Protein AF-A0A800LTX5-F1 (afdb_monomer_lite)

Secondary structure (DSSP, 8-state):
-B-SSSS-HHHHHHHHHHHHHH--S---EEEEBS--TT--TTEEEEPPPP----TTS---SGGGGGGG-S-STT--S---

Foldseek 3Di:
DDEDDPDDLVVVQVVVVVCVVPPPDDDQAEDAYPDCPPHDPSYHYDHQADDPDPPVDPCPVPSVCSCPPPDDPVDDDDDD

Structure (mmCIF, N/CA/C/O backbone):
data_AF-A0A800LTX5-F1
#
_entry.id   AF-A0A800LTX5-F1
#
loop_
_atom_site.group_PDB
_atom_site.id
_atom_site.type_symbol
_atom_site.label_atom_id
_atom_site.label_alt_id
_atom_site.label_comp_id
_atom_site.label_asym_id
_atom_site.label_entity_id
_atom_site.label_seq_id
_atom_site.pdbx_PDB_ins_code
_atom_site.Cartn_x
_atom_site.Cartn_y
_atom_site.Cartn_z
_atom_site.occupancy
_atom_site.B_iso_or_equiv
_atom_site.auth_seq_id
_atom_site.auth_comp_id
_atom_site.auth_asym_id
_atom_site.auth_atom_id
_atom_site.pdbx_PDB_model_num
ATOM 1 N N . MET A 1 1 ? -1.542 -0.744 -4.039 1.00 92.00 1 MET A N 1
ATOM 2 C CA . MET A 1 1 ? -0.265 -0.898 -4.775 1.00 92.00 1 MET A CA 1
ATOM 3 C C . MET A 1 1 ? 0.399 0.464 -4.888 1.00 92.00 1 MET A C 1
ATOM 5 O O . MET A 1 1 ? -0.301 1.416 -5.219 1.00 92.00 1 MET A O 1
ATOM 9 N N . LYS A 1 2 ? 1.707 0.545 -4.641 1.00 94.19 2 LYS A N 1
ATOM 10 C CA . LYS A 1 2 ? 2.572 1.709 -4.911 1.00 94.19 2 LYS A CA 1
ATOM 11 C C . LYS A 1 2 ? 3.633 1.258 -5.913 1.00 94.19 2 LYS A C 1
ATOM 13 O O . LYS A 1 2 ? 4.138 0.158 -5.775 1.00 94.19 2 LYS A O 1
ATOM 18 N N . TRP A 1 3 ? 3.980 2.064 -6.910 1.00 92.50 3 TRP A N 1
ATOM 19 C CA . TRP A 1 3 ? 5.189 1.816 -7.702 1.00 92.50 3 TRP A CA 1
ATOM 20 C C . TRP A 1 3 ? 5.746 3.101 -8.290 1.00 92.50 3 TRP A C 1
ATOM 22 O O . TRP A 1 3 ? 5.000 4.052 -8.541 1.00 92.50 3 TRP A O 1
ATOM 32 N N . GLY A 1 4 ? 7.052 3.109 -8.542 1.00 91.94 4 GLY A N 1
ATOM 33 C CA . GLY A 1 4 ? 7.760 4.288 -9.010 1.00 91.94 4 GLY A CA 1
ATOM 34 C C . GLY A 1 4 ? 7.648 5.453 -8.025 1.00 91.94 4 GLY A C 1
ATOM 35 O O . GLY A 1 4 ? 7.524 5.271 -6.814 1.00 91.94 4 GLY A O 1
ATOM 36 N N . THR A 1 5 ? 7.694 6.671 -8.561 1.00 93.25 5 THR A N 1
ATOM 37 C CA . THR A 1 5 ? 7.818 7.907 -7.771 1.00 93.25 5 THR A CA 1
ATOM 38 C C . THR A 1 5 ? 6.599 8.824 -7.849 1.00 93.25 5 THR A C 1
ATOM 40 O O . THR A 1 5 ? 6.576 9.854 -7.183 1.00 93.25 5 THR A O 1
ATOM 43 N N . LEU A 1 6 ? 5.575 8.465 -8.635 1.00 93.06 6 LEU A N 1
ATOM 44 C CA . LEU A 1 6 ? 4.386 9.305 -8.820 1.00 93.06 6 LEU A CA 1
ATOM 45 C C . LEU A 1 6 ? 3.601 9.501 -7.513 1.00 93.06 6 LEU A C 1
ATOM 47 O O . LEU A 1 6 ? 3.054 10.576 -7.276 1.00 93.06 6 LEU A O 1
ATOM 51 N N . TYR A 1 7 ? 3.569 8.473 -6.661 1.00 94.12 7 TYR A N 1
ATOM 52 C CA . TYR A 1 7 ? 2.904 8.499 -5.361 1.00 94.12 7 TYR A CA 1
ATOM 53 C C . TYR A 1 7 ? 3.896 8.124 -4.258 1.00 94.12 7 TYR A C 1
ATOM 55 O O . TYR A 1 7 ? 4.503 7.052 -4.294 1.00 94.12 7 TYR A O 1
ATOM 63 N N . SER A 1 8 ? 4.051 9.005 -3.267 1.00 96.56 8 SER A N 1
ATOM 64 C CA . SER A 1 8 ? 4.907 8.766 -2.101 1.00 96.56 8 SER A CA 1
ATOM 65 C C . SER A 1 8 ? 4.283 7.765 -1.120 1.00 96.56 8 SER A C 1
ATOM 67 O O . SER A 1 8 ? 3.082 7.477 -1.174 1.00 96.56 8 SER A O 1
ATOM 69 N N . ALA A 1 9 ? 5.090 7.267 -0.176 1.00 98.00 9 ALA A N 1
ATOM 70 C CA . ALA A 1 9 ? 4.630 6.380 0.896 1.00 98.00 9 ALA A CA 1
ATOM 71 C C . ALA A 1 9 ? 3.492 6.988 1.744 1.00 98.00 9 ALA A C 1
ATOM 73 O O . ALA A 1 9 ? 2.611 6.261 2.204 1.00 98.00 9 ALA A O 1
ATOM 74 N N . ASP A 1 10 ? 3.429 8.319 1.864 1.00 98.12 10 ASP A N 1
ATOM 75 C CA . ASP A 1 10 ? 2.379 9.013 2.618 1.00 98.12 10 ASP A CA 1
ATOM 76 C C . ASP A 1 10 ? 0.964 8.685 2.136 1.00 98.12 10 ASP A C 1
ATOM 78 O O . ASP A 1 10 ? 0.025 8.713 2.927 1.00 98.12 10 ASP A O 1
ATOM 82 N N . TYR A 1 11 ? 0.778 8.391 0.846 1.00 98.06 11 TYR A N 1
ATOM 83 C CA . TYR A 1 11 ? -0.534 8.011 0.318 1.00 98.06 11 TYR A CA 1
ATOM 84 C C . TYR A 1 11 ? -1.000 6.674 0.897 1.00 98.06 11 TYR A C 1
ATOM 86 O O . TYR A 1 11 ? -2.156 6.544 1.298 1.00 98.06 11 TYR A O 1
ATOM 94 N N . VAL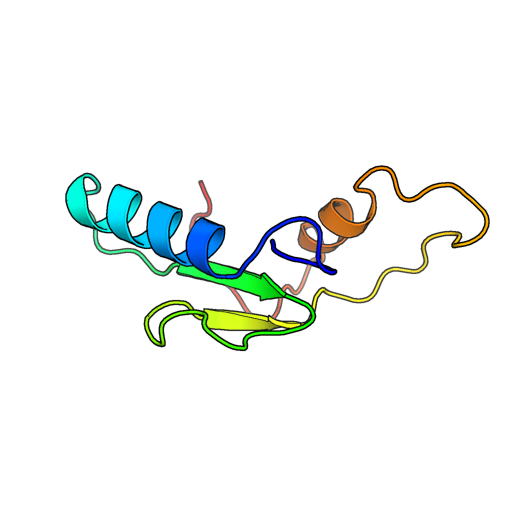 A 1 12 ? -0.085 5.707 0.990 1.00 98.06 12 VAL A N 1
ATOM 95 C CA . VAL A 1 12 ? -0.345 4.384 1.570 1.00 98.06 12 VAL A CA 1
ATOM 96 C C . VAL A 1 12 ? -0.624 4.524 3.069 1.00 98.06 12 VAL A C 1
ATOM 98 O O . VAL A 1 12 ? -1.638 4.032 3.561 1.00 98.06 12 VAL A O 1
ATOM 101 N N . ASN A 1 13 ? 0.204 5.299 3.771 1.00 98.50 13 ASN A N 1
ATOM 102 C CA . ASN A 1 13 ? 0.060 5.537 5.208 1.00 98.50 13 ASN A CA 1
ATOM 103 C C . ASN A 1 13 ? -1.254 6.261 5.552 1.00 98.50 13 ASN A C 1
ATOM 105 O O . ASN A 1 13 ? -1.937 5.905 6.513 1.00 98.50 13 ASN A O 1
ATOM 109 N N . ARG A 1 14 ? -1.648 7.267 4.757 1.00 98.38 14 ARG A N 1
ATOM 110 C CA . ARG A 1 14 ? -2.924 7.979 4.938 1.00 98.38 14 ARG A CA 1
ATOM 111 C C . ARG A 1 14 ? -4.115 7.056 4.723 1.00 98.38 14 ARG A C 1
ATOM 113 O O . ARG A 1 14 ? -5.064 7.143 5.500 1.00 98.38 14 ARG A O 1
ATOM 120 N N . LEU A 1 15 ? -4.061 6.183 3.714 1.00 97.81 15 LEU A N 1
ATOM 121 C CA . LEU A 1 15 ? -5.112 5.200 3.460 1.00 97.81 15 LEU A CA 1
ATOM 122 C C . LEU A 1 15 ? -5.271 4.250 4.651 1.00 97.81 15 LEU A C 1
ATOM 124 O O . LEU A 1 15 ? -6.382 4.114 5.158 1.00 97.81 15 LEU A O 1
ATOM 128 N N . TYR A 1 16 ? -4.173 3.674 5.149 1.00 98.12 1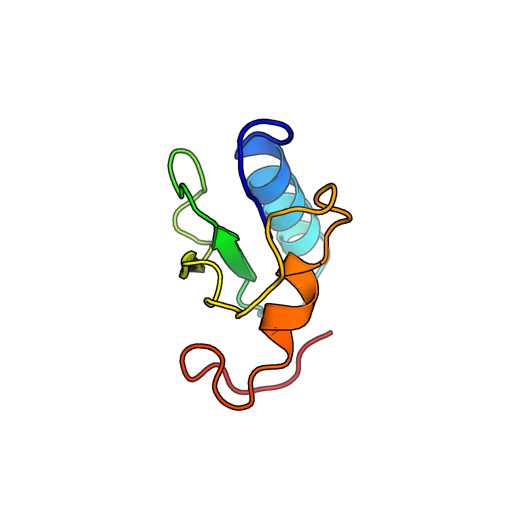6 TYR A N 1
ATOM 129 C CA . TYR A 1 16 ? -4.202 2.836 6.350 1.00 98.12 16 TYR A CA 1
ATOM 130 C C . TYR A 1 16 ? -4.815 3.569 7.540 1.00 98.12 16 TYR A C 1
ATOM 132 O O . TYR A 1 16 ? -5.746 3.068 8.162 1.00 98.12 16 TYR A O 1
ATOM 140 N N . ALA A 1 17 ? -4.365 4.796 7.811 1.00 98.25 17 ALA A N 1
ATOM 141 C CA . ALA A 1 17 ? -4.879 5.575 8.927 1.00 98.25 17 ALA A CA 1
ATOM 142 C C . ALA A 1 17 ? -6.380 5.893 8.773 1.00 98.25 17 ALA A C 1
ATOM 144 O O . ALA A 1 17 ? -7.104 5.944 9.764 1.00 98.25 17 ALA A O 1
ATOM 145 N N . MET A 1 18 ? -6.872 6.121 7.549 1.00 98.06 18 MET A N 1
ATOM 146 C CA . MET A 1 18 ? -8.303 6.319 7.284 1.00 98.06 18 MET A CA 1
A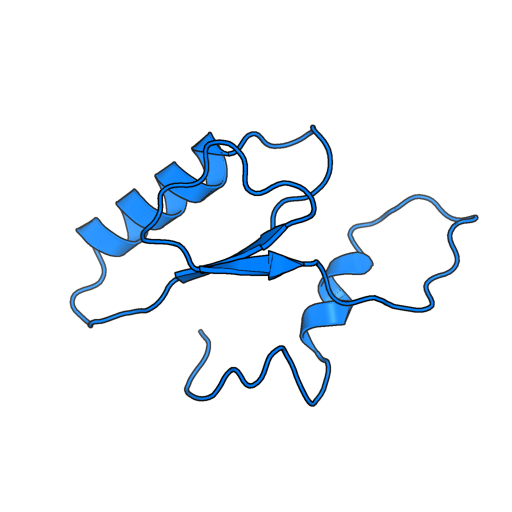TOM 147 C C . MET A 1 18 ? -9.114 5.046 7.520 1.00 98.06 18 MET A C 1
ATOM 149 O O . MET A 1 18 ? -10.154 5.137 8.169 1.00 98.06 18 MET A O 1
ATOM 153 N N . VAL A 1 19 ? -8.641 3.894 7.037 1.00 97.31 19 VAL A N 1
ATOM 154 C CA . VAL A 1 19 ? -9.302 2.596 7.243 1.00 97.31 19 VAL A CA 1
ATOM 155 C C . VAL A 1 19 ? -9.306 2.239 8.726 1.00 97.31 19 VAL A C 1
ATOM 157 O O . VAL A 1 19 ? -10.372 2.012 9.280 1.00 97.31 19 VAL A O 1
ATOM 160 N N . SER A 1 20 ? -8.156 2.321 9.397 1.00 96.88 20 SER A N 1
ATOM 161 C CA . SER A 1 20 ? -8.012 2.049 10.833 1.00 96.88 20 SER A CA 1
ATOM 162 C C . SER A 1 20 ? -8.960 2.878 11.703 1.00 96.88 20 SER A C 1
ATOM 164 O O . SER A 1 20 ? -9.530 2.368 12.660 1.00 96.88 20 SER A O 1
ATOM 166 N N . ARG A 1 21 ? -9.194 4.151 11.353 1.00 97.88 21 ARG A N 1
ATOM 167 C CA . ARG A 1 21 ? -10.116 5.015 12.109 1.00 97.88 21 ARG A CA 1
ATOM 168 C C . ARG A 1 21 ? -11.599 4.685 11.927 1.00 97.88 21 ARG A C 1
ATOM 170 O O . ARG A 1 21 ? -12.388 5.102 12.770 1.00 97.88 21 ARG A O 1
ATOM 177 N N . HIS A 1 22 ? -11.993 4.044 10.827 1.00 97.81 22 HIS A N 1
ATOM 178 C CA . HIS A 1 22 ? -13.409 3.928 10.444 1.00 97.81 22 HIS A CA 1
ATOM 179 C C . HIS A 1 22 ? -13.892 2.492 10.233 1.00 97.81 22 HIS A C 1
ATOM 181 O O . HIS A 1 22 ? -15.099 2.268 10.174 1.00 97.81 22 HIS A O 1
ATOM 187 N N . LEU A 1 23 ? -12.988 1.523 10.116 1.00 96.50 23 LEU A N 1
ATOM 188 C CA . LEU A 1 23 ? -13.331 0.113 10.051 1.00 96.50 23 LEU A CA 1
ATOM 189 C C . LEU A 1 23 ? -13.395 -0.447 11.473 1.00 96.50 23 LEU A C 1
ATOM 191 O O . LEU A 1 23 ? -12.427 -0.370 12.219 1.00 96.50 23 LEU A O 1
ATOM 195 N N . SER A 1 24 ? -14.546 -1.002 11.851 1.00 96.62 24 SER A N 1
ATOM 196 C CA . SER A 1 24 ? -14.755 -1.590 13.181 1.00 96.62 24 SER A CA 1
ATOM 197 C C . SER A 1 24 ? -14.280 -3.039 13.298 1.00 96.62 24 SER A C 1
ATOM 199 O O . SER A 1 24 ? -14.299 -3.595 14.391 1.00 96.62 24 SER A O 1
ATOM 201 N N . LEU A 1 25 ? -13.948 -3.674 12.174 1.00 94.38 25 LEU A N 1
ATOM 202 C CA . LEU A 1 25 ? -13.448 -5.044 12.117 1.00 94.38 25 LEU A CA 1
ATOM 203 C C . LEU A 1 25 ? -11.922 -5.032 12.109 1.00 94.38 25 LEU A C 1
ATOM 205 O O . LEU A 1 25 ? -11.320 -4.151 11.491 1.00 94.38 25 LEU A O 1
ATOM 209 N N . ASP A 1 26 ? -11.322 -6.047 12.724 1.00 93.75 26 ASP A N 1
ATOM 210 C CA . ASP A 1 26 ? -9.893 -6.309 12.574 1.00 93.75 26 ASP A CA 1
ATOM 211 C C . ASP A 1 26 ? -9.570 -6.548 11.094 1.00 93.75 26 ASP A C 1
ATOM 213 O O . ASP A 1 26 ? -10.312 -7.226 10.374 1.00 93.75 26 ASP A O 1
ATOM 217 N N . PHE A 1 27 ? -8.467 -5.968 10.626 1.00 95.69 27 PHE A N 1
ATOM 218 C CA . PHE A 1 27 ? -8.051 -6.063 9.234 1.00 95.69 27 PHE A CA 1
ATOM 219 C C . PHE A 1 27 ? -6.533 -6.084 9.115 1.00 95.69 27 PHE A C 1
ATOM 221 O O . PHE A 1 27 ? -5.818 -5.495 9.923 1.00 95.69 27 PHE A O 1
ATOM 228 N N . ASN A 1 28 ? -6.066 -6.693 8.029 1.00 95.25 28 ASN A N 1
ATOM 229 C CA . ASN A 1 28 ? -4.672 -6.642 7.615 1.00 95.25 28 ASN A CA 1
ATOM 230 C C . ASN A 1 28 ? -4.598 -5.795 6.344 1.00 95.25 28 ASN A C 1
ATOM 232 O O . ASN A 1 28 ? -5.409 -5.973 5.429 1.00 95.25 28 ASN A O 1
ATOM 236 N N . MET A 1 29 ? -3.635 -4.876 6.263 1.00 96.94 29 MET A N 1
ATOM 237 C CA . MET A 1 29 ? -3.413 -4.086 5.054 1.00 96.94 29 MET A CA 1
ATOM 238 C C . MET A 1 29 ? -2.145 -4.540 4.348 1.00 96.94 29 MET A C 1
ATOM 240 O O . MET A 1 29 ? -1.062 -4.506 4.918 1.00 96.94 29 MET A O 1
ATOM 244 N N . VAL A 1 30 ? -2.290 -4.885 3.069 1.00 96.69 30 VAL A N 1
ATOM 245 C CA . VAL A 1 30 ? -1.185 -5.319 2.217 1.00 96.69 30 VAL A CA 1
ATOM 246 C C . VAL A 1 30 ? -0.897 -4.274 1.139 1.00 96.69 30 VAL A C 1
ATOM 248 O O . VAL A 1 30 ? -1.798 -3.824 0.424 1.00 96.69 30 VAL A O 1
ATOM 251 N N . CYS A 1 31 ? 0.375 -3.920 0.961 1.00 97.00 31 CYS A N 1
ATOM 252 C CA . CYS A 1 31 ? 0.845 -3.065 -0.121 1.00 97.00 31 CYS A CA 1
ATOM 253 C C . CYS A 1 31 ? 1.839 -3.803 -1.028 1.00 97.00 31 CYS A C 1
ATOM 255 O O . CYS A 1 31 ? 2.969 -4.086 -0.640 1.00 97.00 31 CYS A O 1
ATOM 257 N N . PHE A 1 32 ? 1.457 -4.038 -2.287 1.00 96.38 32 PHE A N 1
ATOM 258 C CA . PHE A 1 32 ? 2.430 -4.414 -3.316 1.00 96.38 32 PHE A CA 1
ATOM 259 C C . PHE A 1 32 ? 3.222 -3.184 -3.759 1.00 96.38 32 PHE A C 1
ATOM 261 O O . PHE A 1 32 ? 2.618 -2.233 -4.280 1.00 96.38 32 PHE A O 1
ATOM 268 N N . THR A 1 33 ? 4.539 -3.209 -3.546 1.00 96.38 33 THR A N 1
ATOM 269 C CA . THR A 1 33 ? 5.445 -2.088 -3.819 1.00 96.38 33 THR A CA 1
ATOM 270 C C . THR A 1 33 ? 6.810 -2.530 -4.340 1.00 96.38 33 THR A C 1
ATOM 272 O O . THR A 1 33 ? 7.267 -3.636 -4.068 1.00 96.38 33 THR A O 1
ATOM 275 N N . ASP A 1 34 ? 7.450 -1.670 -5.129 1.00 95.12 34 ASP A N 1
ATOM 276 C CA . ASP A 1 34 ? 8.857 -1.794 -5.531 1.00 95.12 34 ASP A CA 1
ATOM 277 C C . ASP A 1 34 ? 9.823 -1.198 -4.495 1.00 95.12 34 ASP A C 1
ATOM 279 O O . ASP A 1 34 ? 10.992 -1.570 -4.452 1.00 95.12 34 ASP A O 1
ATOM 283 N N . ASP A 1 35 ? 9.325 -0.303 -3.645 1.00 96.94 35 ASP A N 1
ATOM 284 C CA . ASP A 1 35 ? 10.086 0.350 -2.585 1.00 96.94 35 ASP A CA 1
ATOM 285 C C . ASP A 1 35 ? 9.190 0.556 -1.345 1.00 96.94 35 ASP A C 1
ATOM 287 O O . ASP A 1 35 ? 8.201 1.303 -1.430 1.00 96.94 35 ASP A O 1
ATOM 291 N N . PRO A 1 36 ? 9.481 -0.118 -0.216 1.00 97.25 36 PRO A N 1
ATOM 292 C CA . PRO A 1 36 ? 8.721 0.002 1.026 1.00 97.25 36 PRO A CA 1
ATOM 293 C C . PRO A 1 36 ? 9.172 1.175 1.910 1.00 97.25 36 PRO A C 1
ATOM 295 O O . PRO A 1 36 ? 8.595 1.392 2.974 1.00 97.25 36 PRO A O 1
ATOM 298 N N . THR A 1 37 ? 10.197 1.934 1.513 1.00 97.88 37 THR A N 1
ATOM 299 C CA . THR A 1 37 ? 10.772 2.991 2.350 1.00 97.88 37 THR A CA 1
ATOM 300 C C . THR A 1 37 ? 9.718 4.027 2.744 1.00 97.88 37 THR A C 1
ATOM 302 O O . THR A 1 37 ? 9.021 4.592 1.900 1.00 97.88 37 THR A O 1
ATOM 305 N N . GLY A 1 38 ? 9.604 4.284 4.049 1.00 97.62 38 GLY A N 1
ATOM 306 C CA . GLY A 1 38 ? 8.649 5.241 4.612 1.00 97.62 38 GLY A CA 1
ATOM 307 C C . GLY A 1 38 ? 7.209 4.729 4.737 1.00 97.62 38 GLY A C 1
ATOM 308 O O . GLY A 1 38 ? 6.359 5.477 5.218 1.00 97.62 38 GLY A O 1
ATOM 309 N N . ILE A 1 39 ? 6.911 3.487 4.336 1.00 98.44 39 ILE A N 1
ATOM 310 C CA . ILE A 1 39 ? 5.634 2.838 4.657 1.00 98.44 39 ILE A CA 1
ATOM 311 C C . ILE A 1 39 ? 5.679 2.378 6.121 1.00 98.44 39 ILE A C 1
ATOM 313 O O . ILE A 1 39 ? 6.699 1.873 6.589 1.00 98.44 39 ILE A O 1
ATOM 317 N N . ILE A 1 40 ? 4.593 2.608 6.862 1.00 98.06 40 ILE A N 1
ATOM 318 C CA . ILE A 1 40 ? 4.500 2.230 8.279 1.00 98.06 40 ILE A CA 1
ATOM 319 C C . ILE A 1 40 ? 4.553 0.700 8.465 1.00 98.06 40 ILE A C 1
ATOM 321 O O . ILE A 1 40 ? 4.064 -0.031 7.604 1.00 98.06 40 ILE A O 1
ATOM 325 N N . PRO A 1 41 ? 5.105 0.207 9.590 1.00 97.44 41 PRO A N 1
ATOM 326 C CA . PRO A 1 41 ? 5.339 -1.224 9.804 1.00 97.44 41 PRO A CA 1
ATOM 327 C C . PRO A 1 41 ? 4.061 -2.064 9.933 1.00 97.44 41 PRO A C 1
ATOM 329 O O . PRO A 1 41 ? 4.127 -3.268 9.724 1.00 97.44 41 PRO A O 1
ATOM 332 N N . ASP A 1 42 ? 2.914 -1.447 10.231 1.00 97.62 42 ASP A N 1
ATOM 333 C CA . ASP A 1 42 ? 1.620 -2.142 10.312 1.00 97.62 42 ASP A CA 1
ATOM 334 C C . ASP A 1 42 ? 1.073 -2.581 8.937 1.00 97.62 42 ASP A C 1
ATOM 336 O O . ASP A 1 42 ? 0.039 -3.243 8.854 1.00 97.62 42 ASP A O 1
ATOM 340 N N . ILE A 1 43 ? 1.718 -2.163 7.843 1.00 98.31 43 ILE A N 1
ATOM 341 C CA . ILE A 1 43 ? 1.323 -2.509 6.478 1.00 98.31 43 ILE A CA 1
ATOM 342 C C . ILE A 1 43 ? 2.301 -3.540 5.928 1.00 98.31 43 ILE A C 1
ATOM 344 O O . ILE A 1 43 ? 3.475 -3.240 5.688 1.00 98.31 43 ILE A O 1
ATOM 348 N N . ASP A 1 44 ? 1.789 -4.729 5.628 1.00 97.19 44 ASP A N 1
ATOM 349 C CA . ASP A 1 44 ? 2.576 -5.798 5.030 1.00 97.19 44 ASP A CA 1
ATOM 350 C C . ASP A 1 44 ? 2.964 -5.421 3.599 1.00 97.19 44 ASP A C 1
ATOM 352 O O . ASP A 1 44 ? 2.119 -5.244 2.713 1.00 97.19 44 ASP A O 1
ATOM 356 N N . CYS A 1 45 ? 4.265 -5.280 3.357 1.00 97.75 45 CYS A N 1
ATOM 357 C CA . CYS A 1 45 ? 4.794 -4.923 2.049 1.00 97.75 45 CYS A CA 1
ATOM 358 C C . CYS A 1 45 ? 5.333 -6.155 1.323 1.00 97.75 45 CYS A C 1
ATOM 360 O O . CYS A 1 45 ? 6.261 -6.809 1.796 1.00 97.75 45 CYS A O 1
ATOM 362 N N . TYR A 1 46 ? 4.812 -6.413 0.125 1.00 97.06 46 TYR A N 1
ATOM 363 C CA . TYR A 1 46 ? 5.314 -7.463 -0.762 1.00 97.06 46 TYR A CA 1
ATOM 364 C C . TYR A 1 46 ? 5.797 -6.874 -2.088 1.00 97.06 46 TYR A C 1
ATOM 366 O O . TYR A 1 46 ? 5.280 -5.841 -2.529 1.00 97.06 46 TYR A O 1
ATOM 374 N N . PRO A 1 47 ? 6.747 -7.533 -2.775 1.00 95.38 47 PRO A N 1
ATOM 375 C CA . PRO A 1 47 ? 7.131 -7.112 -4.110 1.00 95.38 47 PRO A CA 1
ATOM 376 C C . PRO A 1 47 ? 5.936 -7.180 -5.068 1.00 95.38 47 PRO A C 1
ATOM 378 O O . PRO A 1 47 ? 5.020 -7.992 -4.915 1.00 95.38 47 PRO A O 1
ATOM 381 N N . ILE A 1 48 ? 5.925 -6.338 -6.097 1.00 92.81 48 ILE A N 1
ATOM 382 C CA . ILE A 1 48 ? 4.896 -6.423 -7.141 1.00 92.81 48 ILE A CA 1
ATOM 383 C C . ILE A 1 48 ? 5.090 -7.743 -7.894 1.00 92.81 48 ILE A C 1
ATOM 385 O O . ILE A 1 48 ? 6.186 -7.970 -8.416 1.00 92.81 48 ILE A O 1
ATOM 389 N N . PRO A 1 49 ? 4.067 -8.616 -7.981 1.00 90.50 49 PRO A N 1
ATOM 390 C CA . PRO A 1 49 ? 4.235 -9.890 -8.656 1.00 90.50 49 PRO A CA 1
ATOM 391 C C . PRO A 1 49 ? 4.646 -9.685 -10.115 1.00 90.50 49 PRO A C 1
ATOM 393 O O . PRO A 1 49 ? 4.035 -8.902 -10.847 1.00 90.50 49 PRO A O 1
ATOM 396 N N . ALA A 1 50 ? 5.677 -10.416 -10.541 1.00 84.19 50 ALA A N 1
ATOM 397 C CA . ALA A 1 50 ? 6.156 -10.359 -11.915 1.00 84.19 50 ALA A CA 1
ATOM 398 C C . ALA A 1 50 ? 5.050 -10.783 -12.890 1.00 84.19 50 ALA A C 1
ATOM 400 O O . ALA A 1 50 ? 4.372 -11.788 -12.665 1.00 84.19 50 ALA A O 1
ATOM 401 N N . MET A 1 51 ? 4.893 -10.049 -13.983 1.00 79.06 51 MET A N 1
ATOM 402 C CA . MET 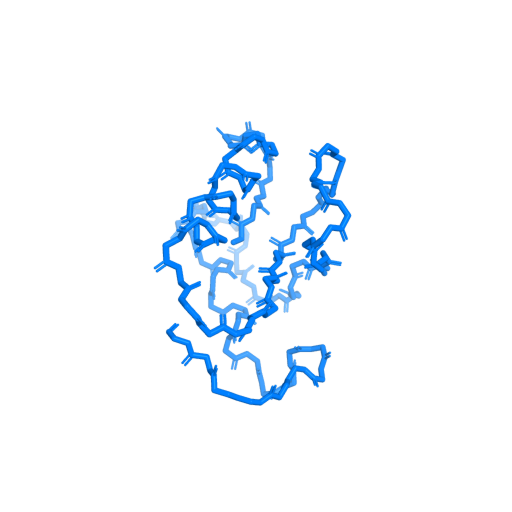A 1 51 ? 4.056 -10.447 -15.107 1.00 79.06 51 MET A CA 1
ATOM 403 C C . MET A 1 51 ? 4.836 -10.269 -16.391 1.00 79.06 51 MET A C 1
ATOM 405 O O . MET A 1 51 ? 5.598 -9.311 -16.525 1.00 79.06 51 MET A O 1
ATOM 409 N N . ASP A 1 52 ? 4.598 -11.174 -17.331 1.00 77.38 52 ASP A N 1
ATOM 410 C CA . ASP A 1 52 ? 5.117 -11.057 -18.683 1.00 77.38 52 ASP A CA 1
ATOM 411 C C . ASP A 1 52 ? 4.238 -10.073 -19.463 1.00 77.38 52 ASP A C 1
ATOM 413 O O . ASP A 1 52 ? 3.307 -10.437 -20.183 1.00 77.38 52 ASP A O 1
ATOM 417 N N . ILE A 1 53 ? 4.447 -8.787 -19.185 1.00 72.62 53 ILE A N 1
ATOM 418 C CA . ILE A 1 53 ? 3.774 -7.693 -19.874 1.00 72.62 53 ILE A CA 1
ATOM 419 C C . ILE A 1 53 ? 4.769 -7.112 -20.861 1.00 72.62 53 ILE A C 1
ATOM 421 O O . ILE A 1 53 ? 5.900 -6.783 -20.504 1.00 72.62 53 ILE A O 1
ATOM 425 N N . ARG A 1 54 ? 4.314 -6.910 -22.092 1.00 73.81 54 ARG A N 1
ATOM 426 C CA . ARG A 1 54 ? 5.042 -6.145 -23.098 1.00 73.81 54 ARG A CA 1
ATOM 427 C C . ARG A 1 54 ? 5.430 -4.762 -22.560 1.00 73.81 54 ARG A C 1
ATOM 429 O O . ARG A 1 54 ? 4.565 -3.927 -22.297 1.00 73.81 54 ARG A O 1
ATOM 436 N N . THR A 1 55 ? 6.730 -4.519 -22.411 1.00 73.00 55 THR A N 1
ATOM 437 C CA . THR A 1 55 ? 7.293 -3.260 -21.891 1.00 73.00 55 THR A CA 1
ATOM 438 C C . THR A 1 55 ? 7.485 -2.189 -22.964 1.00 73.00 55 THR A C 1
ATOM 440 O O . THR A 1 55 ? 7.826 -1.055 -22.643 1.00 73.00 55 THR A O 1
ATOM 443 N N . ASP A 1 56 ? 7.236 -2.523 -24.232 1.00 82.19 56 ASP A N 1
ATOM 444 C CA . ASP A 1 56 ? 7.330 -1.612 -25.376 1.00 82.19 56 ASP A CA 1
ATOM 445 C C . ASP A 1 56 ? 6.095 -0.710 -25.544 1.00 82.19 56 ASP A C 1
ATOM 447 O O . ASP A 1 56 ? 6.061 0.153 -26.419 1.00 82.19 56 ASP A O 1
ATOM 451 N N . THR A 1 57 ? 5.082 -0.882 -24.692 1.00 73.88 57 THR A N 1
ATOM 452 C CA . THR A 1 57 ? 3.880 -0.044 -24.665 1.00 73.88 57 THR A CA 1
ATOM 453 C C . THR A 1 57 ? 3.837 0.822 -23.402 1.00 73.88 57 THR A C 1
ATOM 455 O O . THR A 1 57 ? 4.363 0.417 -22.364 1.00 73.88 57 THR A O 1
ATOM 458 N N . PRO A 1 58 ? 3.211 2.017 -23.450 1.00 75.75 58 PRO A N 1
ATOM 459 C CA . PRO A 1 58 ? 3.070 2.863 -22.269 1.00 75.75 58 PRO A CA 1
ATOM 460 C C . PRO A 1 58 ? 2.403 2.111 -21.111 1.00 75.75 58 PRO A C 1
ATOM 462 O O . PRO A 1 58 ? 1.375 1.455 -21.295 1.00 75.75 58 PRO A O 1
ATOM 465 N N . GLU A 1 59 ? 2.965 2.239 -19.909 1.00 77.62 59 GLU A N 1
ATOM 466 C CA . GLU A 1 59 ? 2.434 1.610 -18.698 1.00 77.62 59 GLU A CA 1
ATOM 467 C C . GLU A 1 59 ? 1.070 2.239 -18.353 1.00 77.62 59 GLU A C 1
ATOM 469 O O . GLU A 1 59 ? 0.981 3.386 -17.922 1.00 77.62 59 GLU A O 1
ATOM 474 N N . ARG A 1 60 ? -0.019 1.502 -18.612 1.00 81.94 60 ARG A N 1
ATOM 475 C CA . ARG A 1 60 ? -1.408 1.924 -18.351 1.00 81.94 60 ARG A CA 1
ATOM 476 C C . ARG A 1 60 ? -2.002 1.197 -17.150 1.00 81.94 60 ARG A C 1
ATOM 478 O O . ARG A 1 60 ? -3.141 0.745 -17.188 1.00 81.94 60 ARG A O 1
ATOM 485 N N . MET A 1 61 ? -1.221 1.084 -16.081 1.00 82.69 61 MET A N 1
ATOM 486 C CA . MET A 1 61 ? -1.589 0.382 -14.851 1.00 82.69 61 MET A CA 1
ATOM 487 C C . MET A 1 61 ? -1.781 -1.130 -15.051 1.00 82.69 61 MET A C 1
ATOM 489 O O . MET A 1 61 ? -2.427 -1.785 -14.229 1.00 82.69 61 MET A O 1
ATOM 493 N N . TRP A 1 62 ? -1.208 -1.702 -16.118 1.00 85.69 62 TRP A N 1
ATOM 494 C CA . TRP A 1 62 ? -1.311 -3.131 -16.439 1.00 85.69 62 TRP A CA 1
ATOM 495 C C . TRP A 1 62 ? -0.721 -4.006 -15.340 1.00 85.69 62 TRP A C 1
ATOM 497 O O . TRP A 1 62 ? -1.196 -5.118 -15.131 1.00 85.69 62 TRP A O 1
ATOM 507 N N . LYS A 1 63 ? 0.247 -3.482 -14.573 1.00 85.94 63 LYS A N 1
ATOM 508 C CA . LYS A 1 63 ? 0.813 -4.164 -13.402 1.00 85.94 63 LYS A CA 1
ATOM 509 C C . LYS A 1 63 ? -0.246 -4.588 -12.385 1.00 85.94 63 LYS A C 1
ATOM 511 O O . LYS A 1 63 ? -0.018 -5.568 -11.693 1.00 85.94 63 LYS A O 1
ATOM 516 N N . LYS A 1 64 ? -1.405 -3.921 -12.315 1.00 87.81 64 LYS A N 1
ATOM 517 C CA . LYS A 1 64 ? -2.503 -4.306 -11.412 1.00 87.81 64 LYS A CA 1
ATOM 518 C C . LYS A 1 64 ? -3.070 -5.689 -11.713 1.0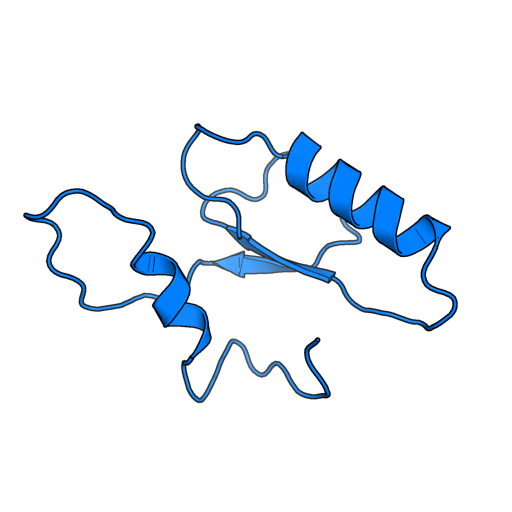0 87.81 64 LYS A C 1
ATOM 520 O O . LYS A 1 64 ? -3.548 -6.338 -10.797 1.00 87.81 64 LYS A O 1
ATOM 525 N N . LEU A 1 65 ? -2.974 -6.175 -12.955 1.00 89.19 65 LEU A N 1
ATOM 526 C CA . LEU A 1 65 ? -3.433 -7.529 -13.278 1.00 89.19 65 LEU A CA 1
ATOM 527 C C . LEU A 1 65 ? -2.635 -8.612 -12.533 1.00 89.19 65 LEU A C 1
ATOM 529 O O . LEU A 1 65 ? -3.101 -9.741 -12.408 1.00 89.19 65 LEU A O 1
ATOM 533 N N . SER A 1 66 ? -1.465 -8.271 -11.982 1.00 88.75 66 SER A N 1
ATOM 534 C CA . SER A 1 66 ? -0.618 -9.219 -11.266 1.00 88.75 66 SER A CA 1
ATOM 535 C C . SER A 1 66 ? -1.223 -9.677 -9.942 1.00 88.75 66 SER A C 1
ATOM 537 O O . SER A 1 66 ? -0.829 -10.723 -9.430 1.00 88.75 66 SER A O 1
ATOM 539 N N . THR A 1 67 ? -2.223 -8.956 -9.422 1.00 90.44 67 THR A N 1
ATOM 540 C CA . THR A 1 67 ? -2.966 -9.350 -8.219 1.00 90.44 67 THR A CA 1
ATOM 541 C C . THR A 1 67 ? -3.948 -10.494 -8.471 1.00 90.44 67 THR A C 1
ATOM 543 O O . THR A 1 67 ? -4.480 -11.037 -7.515 1.00 90.44 67 THR A O 1
ATOM 546 N N . PHE A 1 68 ? -4.189 -10.886 -9.728 1.00 89.69 68 PHE A N 1
ATOM 547 C CA . PHE A 1 68 ? -5.029 -12.044 -10.071 1.00 89.69 68 PHE A CA 1
ATOM 548 C C . PHE A 1 68 ? -4.249 -13.362 -10.153 1.00 89.69 68 PHE A C 1
ATOM 550 O O . PHE A 1 68 ? -4.791 -14.374 -10.599 1.00 89.69 68 PHE A O 1
ATOM 557 N N . LYS A 1 69 ? -2.968 -13.381 -9.761 1.00 88.06 69 LYS A N 1
ATOM 558 C CA . LYS A 1 69 ? -2.226 -14.641 -9.651 1.00 88.06 69 LYS A CA 1
ATOM 559 C C . LYS A 1 69 ? -2.913 -15.577 -8.660 1.00 88.06 69 LYS A C 1
ATOM 561 O O . LYS A 1 69 ? -3.330 -15.146 -7.593 1.00 88.06 69 LYS A O 1
ATOM 566 N N . ALA A 1 70 ? -2.974 -16.861 -9.021 1.00 88.31 70 ALA A N 1
ATOM 567 C CA . ALA A 1 70 ? -3.590 -17.891 -8.188 1.00 88.31 70 ALA A CA 1
ATOM 568 C C . ALA A 1 70 ? -2.928 -17.989 -6.805 1.00 88.31 70 ALA A C 1
ATOM 570 O O . ALA A 1 70 ? -3.620 -18.135 -5.805 1.00 88.31 70 ALA A O 1
ATOM 571 N N . ASP A 1 71 ? -1.600 -17.867 -6.763 1.00 90.56 71 ASP A N 1
ATOM 572 C CA . ASP A 1 71 ? -0.844 -17.680 -5.530 1.00 90.56 71 ASP A CA 1
ATOM 573 C C . ASP A 1 71 ? -0.298 -16.248 -5.481 1.00 90.56 71 ASP A C 1
ATOM 575 O O . ASP A 1 71 ? 0.540 -15.848 -6.298 1.00 90.56 71 ASP A O 1
ATOM 579 N N . LEU A 1 72 ? -0.811 -15.473 -4.528 1.00 92.31 72 LEU A N 1
ATOM 580 C CA . LEU A 1 72 ? -0.435 -14.090 -4.277 1.00 92.31 72 LEU A CA 1
ATOM 581 C C . LEU A 1 72 ? 0.232 -13.996 -2.902 1.00 92.31 72 LEU A C 1
ATOM 583 O O . LEU A 1 72 ? -0.337 -13.442 -1.970 1.00 92.31 72 LEU A O 1
ATOM 587 N N . TYR A 1 73 ? 1.435 -14.565 -2.784 1.00 93.12 73 TYR A N 1
ATOM 588 C CA . TYR A 1 73 ? 2.213 -14.638 -1.536 1.00 93.12 73 TYR A CA 1
ATOM 589 C C . TYR A 1 73 ? 1.525 -15.424 -0.411 1.00 93.12 73 TYR A C 1
ATOM 591 O O . TYR A 1 73 ? 1.682 -15.098 0.763 1.00 93.12 73 TYR A O 1
ATOM 599 N N . GLY A 1 74 ? 0.747 -16.453 -0.755 1.00 92.62 74 GLY A N 1
ATOM 600 C CA . GLY A 1 74 ? 0.027 -17.262 0.226 1.00 92.62 74 GLY A CA 1
ATOM 601 C C . GLY A 1 74 ? -1.083 -16.516 0.970 1.00 92.62 74 GLY A C 1
ATOM 602 O O . GLY A 1 74 ? -1.561 -17.019 1.985 1.00 92.62 74 GLY A O 1
ATOM 603 N N . LEU A 1 75 ? -1.498 -15.335 0.492 1.00 92.94 75 LEU A N 1
ATOM 604 C CA . LEU A 1 75 ? -2.614 -14.592 1.072 1.00 92.94 75 LEU A CA 1
ATOM 605 C C . LEU A 1 75 ? -3.907 -15.410 0.975 1.00 92.94 75 LEU A C 1
ATOM 607 O O . LEU A 1 75 ? -4.250 -15.947 -0.079 1.00 92.94 75 LEU A O 1
ATOM 611 N N . GLN A 1 76 ? -4.633 -15.482 2.088 1.00 91.25 76 GLN A N 1
ATOM 612 C CA . GLN A 1 76 ? -5.900 -16.198 2.215 1.00 91.25 76 GLN A CA 1
ATOM 613 C C . GLN A 1 76 ? -6.912 -15.346 2.983 1.00 91.25 76 GLN A C 1
ATOM 615 O O . GLN A 1 76 ? -6.537 -14.508 3.801 1.00 91.25 76 GLN A O 1
ATOM 620 N N . GLY A 1 77 ?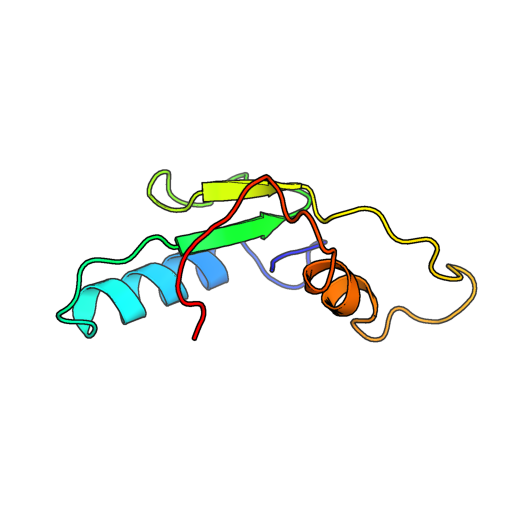 -8.198 -15.590 2.736 1.00 89.88 77 GLY A N 1
ATOM 621 C CA . GLY A 1 77 ? -9.305 -14.881 3.375 1.00 89.88 77 GLY A CA 1
ATOM 622 C C . GLY A 1 77 ? -10.147 -14.084 2.384 1.00 89.88 77 GLY A C 1
ATOM 623 O O . GLY A 1 77 ? -10.031 -14.239 1.168 1.00 89.88 77 GLY A O 1
ATOM 624 N N . THR A 1 78 ? -11.027 -13.243 2.918 1.00 89.56 78 THR A N 1
ATOM 625 C CA . THR A 1 78 ? -11.925 -12.405 2.119 1.00 89.56 78 THR A CA 1
ATOM 626 C C . THR A 1 78 ? -11.254 -11.070 1.817 1.00 89.56 78 THR A C 1
ATOM 628 O O . THR A 1 78 ? -11.000 -10.287 2.730 1.00 89.56 78 THR A O 1
ATOM 631 N N . ALA A 1 79 ? -10.992 -10.806 0.537 1.00 85.31 79 ALA A N 1
ATOM 632 C CA . ALA A 1 79 ? -10.614 -9.482 0.054 1.00 85.31 79 ALA A CA 1
ATOM 633 C C . ALA A 1 79 ? -11.873 -8.658 -0.277 1.00 85.31 79 ALA A C 1
ATOM 635 O O . ALA A 1 79 ? -12.862 -9.216 -0.757 1.00 85.31 79 ALA A O 1
ATOM 636 N N . LEU A 1 80 ? -11.823 -7.351 -0.002 1.00 64.44 80 LEU A N 1
ATOM 637 C CA . LEU A 1 80 ? -12.861 -6.364 -0.337 1.00 64.44 80 LEU A CA 1
ATOM 638 C C . LEU A 1 80 ? -12.657 -5.779 -1.738 1.00 64.44 80 LEU A C 1
ATOM 640 O O . LEU A 1 80 ? -11.485 -5.511 -2.095 1.00 64.44 80 LEU A O 1
#

Radius of gyration: 13.79 Å; chains: 1; bounding box: 26×27×39 Å

Sequence (80 aa):
MKWGTLYSADYVNRLYAMVSRHLSLDFNMVCFTDDPTGIIPDIDCYPIPAMDIRTDTPERMWKKLSTFKADLYGLQGTAL

pLDDT: mean 91.62, std 7.64, range [64.44, 98.5]